Protein AF-A0A2V1BGY4-F1 (afdb_monomer_lite)

Radius of gyration: 16.47 Å; chains: 1; bounding box: 35×24×52 Å

pLDDT: mean 87.2, std 12.1, range [51.44, 97.81]

Sequence (102 aa):
MAKPRSPHIEMVIQDVMGGLKGIAKENHVSLAGVTIDMISDVVDVTGPKRMTRSIVRSLGMQLKEPIGDKNTSGLFEPRLVGDVLILPSAAFAARQADYPVN

Structure (mmCIF, N/CA/C/O backbone):
data_AF-A0A2V1BGY4-F1
#
_entry.id   AF-A0A2V1BGY4-F1
#
loop_
_atom_site.group_PDB
_atom_site.id
_atom_site.type_symbol
_atom_site.label_atom_id
_atom_site.label_alt_id
_atom_site.label_comp_id
_atom_site.label_asym_id
_atom_site.label_entity_id
_atom_site.label_seq_id
_atom_site.pdbx_PDB_ins_code
_atom_site.Cartn_x
_atom_site.Cartn_y
_atom_site.Cartn_z
_atom_site.occupancy
_atom_site.B_iso_or_equiv
_atom_site.auth_seq_id
_atom_site.auth_comp_id
_atom_site.auth_asym_id
_atom_site.auth_atom_id
_atom_site.pdbx_PDB_model_num
ATOM 1 N N . MET A 1 1 ? 2.919 -11.561 -6.834 1.00 71.00 1 MET A N 1
ATOM 2 C CA . MET A 1 1 ? 3.226 -12.403 -5.652 1.00 71.00 1 MET A CA 1
ATOM 3 C C . MET A 1 1 ? 4.492 -11.877 -4.994 1.00 71.00 1 MET A C 1
ATOM 5 O O . MET A 1 1 ? 5.326 -11.339 -5.710 1.00 71.00 1 MET A O 1
ATOM 9 N N . ALA A 1 2 ? 4.623 -11.987 -3.671 1.00 88.38 2 ALA A N 1
ATOM 10 C CA . ALA A 1 2 ? 5.773 -11.467 -2.926 1.00 88.38 2 ALA A CA 1
ATOM 11 C C . ALA A 1 2 ? 6.525 -12.600 -2.215 1.00 88.38 2 ALA A C 1
ATOM 13 O O . ALA A 1 2 ? 5.913 -13.578 -1.785 1.00 88.38 2 ALA A O 1
ATOM 14 N N . LYS A 1 3 ? 7.847 -12.456 -2.074 1.00 90.94 3 LYS A N 1
ATOM 15 C CA . LYS A 1 3 ? 8.669 -13.374 -1.271 1.00 90.94 3 LYS A CA 1
ATOM 16 C C . LYS A 1 3 ? 8.317 -13.262 0.223 1.00 90.94 3 LYS A C 1
ATOM 18 O O . LYS A 1 3 ? 7.921 -12.175 0.663 1.00 90.94 3 LYS A O 1
ATOM 23 N N . PRO A 1 4 ? 8.510 -14.326 1.026 1.00 94.00 4 PRO A N 1
ATOM 24 C CA . PRO A 1 4 ? 8.451 -14.222 2.480 1.00 94.00 4 PRO A CA 1
ATOM 25 C C . PRO A 1 4 ? 9.321 -13.068 2.993 1.00 94.00 4 PRO A C 1
ATOM 27 O O . PRO A 1 4 ? 10.419 -12.844 2.481 1.00 94.00 4 PRO A O 1
ATOM 30 N N . ARG A 1 5 ? 8.832 -12.351 4.015 1.00 92.06 5 ARG A N 1
ATOM 31 C CA . ARG A 1 5 ? 9.520 -11.196 4.629 1.00 92.06 5 ARG A CA 1
ATOM 32 C C . ARG A 1 5 ? 9.787 -10.038 3.652 1.00 92.06 5 ARG A C 1
ATOM 34 O O . ARG A 1 5 ? 10.799 -9.353 3.760 1.00 92.06 5 ARG A O 1
ATOM 41 N N . SER A 1 6 ? 8.899 -9.827 2.678 1.00 95.38 6 SER A N 1
ATOM 42 C CA . SER A 1 6 ? 8.955 -8.642 1.816 1.00 95.38 6 SER A CA 1
ATOM 43 C C . SER A 1 6 ? 8.717 -7.362 2.638 1.00 95.38 6 SER A C 1
ATOM 45 O O . SER A 1 6 ? 7.678 -7.272 3.301 1.00 95.38 6 SER A O 1
ATOM 47 N N . PRO A 1 7 ? 9.607 -6.354 2.552 1.00 95.25 7 PRO A N 1
ATOM 48 C CA . PRO A 1 7 ? 9.423 -5.081 3.255 1.00 95.25 7 PRO A CA 1
ATOM 49 C C . PRO A 1 7 ? 8.184 -4.317 2.763 1.00 95.25 7 PRO A C 1
ATOM 51 O O . PRO A 1 7 ? 7.562 -3.575 3.521 1.00 95.25 7 PRO A O 1
ATOM 54 N N . HIS A 1 8 ? 7.769 -4.532 1.511 1.00 96.56 8 HIS A N 1
ATOM 55 C CA . HIS A 1 8 ? 6.561 -3.919 0.962 1.00 96.56 8 HIS A CA 1
ATOM 56 C C . HIS A 1 8 ? 5.293 -4.487 1.596 1.00 96.56 8 HIS A C 1
ATOM 58 O O . HIS A 1 8 ? 4.379 -3.736 1.923 1.00 96.56 8 HIS A O 1
ATOM 64 N N . ILE A 1 9 ? 5.242 -5.804 1.810 1.00 96.38 9 ILE A N 1
ATOM 65 C CA . ILE A 1 9 ? 4.103 -6.442 2.482 1.00 96.38 9 ILE A CA 1
ATOM 66 C C . ILE A 1 9 ? 4.077 -6.072 3.966 1.00 96.38 9 ILE A C 1
ATOM 68 O O . ILE A 1 9 ? 3.003 -5.826 4.508 1.00 96.38 9 ILE A O 1
ATOM 72 N N . GLU A 1 10 ? 5.239 -5.957 4.612 1.00 96.50 10 GLU A N 1
ATOM 73 C CA . GLU A 1 10 ? 5.319 -5.429 5.976 1.00 96.50 10 GLU A CA 1
ATOM 74 C C . GLU A 1 10 ? 4.752 -4.004 6.064 1.00 96.50 10 GLU A C 1
ATOM 76 O O . GLU A 1 10 ? 3.922 -3.741 6.934 1.00 96.50 10 GLU A O 1
ATOM 81 N N . MET A 1 11 ? 5.108 -3.115 5.127 1.00 97.19 11 MET A N 1
ATOM 82 C CA . MET A 1 11 ? 4.525 -1.770 5.059 1.00 97.19 11 MET A CA 1
ATOM 83 C C . MET A 1 11 ? 3.001 -1.824 4.924 1.00 97.19 11 MET A C 1
ATOM 85 O O . MET A 1 11 ? 2.320 -1.126 5.665 1.00 97.19 11 MET A O 1
ATOM 89 N N . VAL A 1 12 ? 2.459 -2.675 4.041 1.00 97.12 12 VAL A N 1
ATOM 90 C CA . VAL A 1 12 ? 1.002 -2.859 3.881 1.00 97.12 12 VAL A CA 1
ATOM 91 C C . VAL A 1 12 ? 0.351 -3.259 5.206 1.00 97.12 12 VAL A C 1
ATOM 93 O O . VAL A 1 12 ? -0.651 -2.664 5.593 1.00 97.12 12 VAL A O 1
ATOM 96 N N . ILE A 1 13 ? 0.924 -4.226 5.929 1.00 96.44 13 ILE A N 1
ATOM 97 C CA . ILE A 1 13 ? 0.392 -4.676 7.223 1.00 96.44 13 ILE A CA 1
ATOM 98 C C . ILE A 1 13 ? 0.403 -3.531 8.238 1.00 96.44 13 ILE A C 1
ATOM 100 O O . ILE A 1 13 ? -0.615 -3.280 8.882 1.00 96.44 13 ILE A O 1
ATOM 104 N N . GLN A 1 14 ? 1.525 -2.819 8.377 1.00 97.31 14 GLN A N 1
ATOM 105 C CA . GLN A 1 14 ? 1.638 -1.700 9.319 1.00 97.31 14 GLN A CA 1
ATOM 106 C C . GLN A 1 14 ? 0.640 -0.591 8.998 1.00 97.31 14 GLN A C 1
ATOM 108 O O . GLN A 1 14 ? -0.003 -0.039 9.890 1.00 97.31 14 GLN A O 1
ATOM 113 N N . ASP A 1 15 ? 0.473 -0.307 7.715 1.00 97.06 15 ASP A N 1
ATOM 114 C CA . ASP A 1 15 ? -0.447 0.693 7.222 1.00 97.06 15 ASP A CA 1
ATOM 115 C C . ASP A 1 15 ? -1.909 0.290 7.475 1.00 97.06 15 ASP A C 1
ATOM 117 O O . ASP A 1 15 ? -2.683 1.119 7.959 1.00 97.06 15 ASP A O 1
ATOM 121 N N . VAL A 1 16 ? -2.303 -0.958 7.212 1.00 96.44 16 VAL A N 1
ATOM 122 C CA . VAL A 1 16 ? -3.643 -1.470 7.555 1.00 96.44 16 VAL A CA 1
ATOM 123 C C . VAL A 1 16 ? -3.882 -1.393 9.064 1.00 96.44 16 VAL A C 1
ATOM 125 O O . VAL A 1 16 ? -4.892 -0.852 9.510 1.00 96.44 16 VAL A O 1
ATOM 128 N N . MET A 1 17 ? -2.923 -1.861 9.868 1.00 96.88 17 MET A N 1
ATOM 129 C CA . MET A 1 17 ? -3.009 -1.810 11.329 1.00 96.88 17 MET A CA 1
ATOM 130 C C . MET A 1 17 ? -3.111 -0.374 11.850 1.00 96.88 17 MET A C 1
ATOM 132 O O . MET A 1 17 ? -3.840 -0.120 12.806 1.00 96.88 17 MET A O 1
ATOM 136 N N . GLY A 1 18 ? -2.402 0.572 11.232 1.00 95.81 18 GLY A N 1
ATOM 137 C CA . GLY A 1 18 ? -2.507 1.996 11.536 1.00 95.81 18 GLY A CA 1
ATOM 138 C C . GLY A 1 18 ? -3.907 2.546 11.264 1.00 95.81 18 GLY A C 1
ATOM 139 O O . GLY A 1 18 ? -4.462 3.226 12.124 1.00 95.81 18 GLY A O 1
ATOM 140 N N . GLY A 1 19 ? -4.502 2.194 10.119 1.00 94.44 19 GLY A N 1
ATOM 141 C CA . GLY A 1 19 ? -5.876 2.574 9.775 1.00 94.44 19 GLY A CA 1
ATOM 142 C C . GLY A 1 19 ? -6.900 2.027 10.770 1.00 94.44 19 GLY A C 1
ATOM 143 O O . GLY A 1 19 ? -7.690 2.789 11.321 1.00 94.44 19 GLY A O 1
ATOM 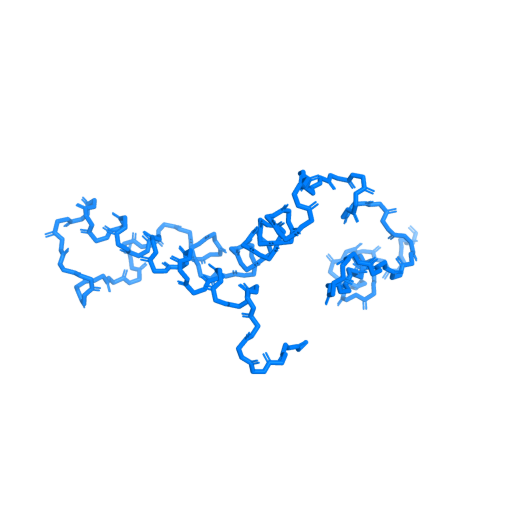144 N N . LEU A 1 20 ? -6.825 0.731 11.090 1.00 95.81 20 LEU A N 1
ATOM 145 C CA . LEU A 1 20 ? -7.729 0.101 12.061 1.00 95.81 20 LEU A CA 1
ATOM 146 C C . LEU A 1 20 ? -7.579 0.688 13.472 1.00 95.81 20 LEU A C 1
ATOM 148 O O . LEU A 1 20 ? -8.573 0.884 14.166 1.00 95.81 20 LEU A O 1
ATOM 152 N N . LYS A 1 21 ? -6.353 1.020 13.900 1.00 96.44 21 LYS A N 1
ATOM 153 C CA . LYS A 1 21 ? -6.117 1.724 15.173 1.00 96.44 21 LYS A CA 1
ATOM 154 C C . LYS A 1 21 ? -6.708 3.137 15.170 1.00 96.44 21 LYS A C 1
ATOM 156 O O . LYS A 1 21 ? -7.211 3.569 16.204 1.00 96.44 21 LYS A O 1
ATOM 161 N N . GLY A 1 22 ? -6.644 3.842 14.040 1.00 95.31 22 GLY A N 1
ATOM 162 C CA . GLY A 1 22 ? -7.291 5.144 13.857 1.00 95.31 22 GLY A CA 1
ATOM 163 C C . GLY A 1 22 ? -8.804 5.046 14.046 1.00 95.31 22 GLY A C 1
ATOM 164 O O . GLY A 1 22 ? -9.351 5.720 14.913 1.00 95.31 22 GLY A O 1
ATOM 165 N N . ILE A 1 23 ? -9.439 4.106 13.343 1.00 95.94 23 ILE A N 1
ATOM 166 C CA . ILE A 1 23 ? -10.882 3.834 13.442 1.00 95.94 23 ILE A CA 1
ATOM 167 C C . ILE A 1 23 ? -11.280 3.460 14.874 1.00 95.94 23 ILE A C 1
ATOM 169 O O . ILE A 1 23 ? -12.255 3.991 15.406 1.00 95.94 23 ILE A O 1
ATOM 173 N N . ALA A 1 24 ? -10.511 2.586 15.531 1.00 96.69 24 ALA A N 1
ATOM 174 C CA . ALA A 1 24 ? -10.758 2.205 16.921 1.00 96.69 24 ALA A CA 1
ATOM 175 C C . ALA A 1 24 ? -10.740 3.426 17.855 1.00 96.69 24 ALA A C 1
ATOM 177 O O . ALA A 1 24 ? -11.625 3.585 18.695 1.00 96.69 24 ALA A O 1
ATOM 178 N N . LYS A 1 25 ? -9.757 4.318 17.670 1.00 97.00 25 LYS A N 1
ATOM 179 C CA . LYS A 1 25 ? -9.621 5.552 18.449 1.00 97.00 25 LYS A CA 1
ATOM 180 C C . LYS A 1 25 ? -10.793 6.506 18.218 1.00 97.00 25 LYS A C 1
ATOM 182 O O . LYS A 1 25 ? -11.318 7.043 19.185 1.00 97.00 25 LYS A O 1
ATOM 187 N N . GLU A 1 26 ? -11.205 6.706 16.970 1.00 96.06 26 GLU A N 1
ATOM 188 C CA . GLU A 1 26 ? -12.333 7.578 16.610 1.00 96.06 26 GLU A CA 1
ATOM 189 C C . GLU A 1 26 ? -13.658 7.081 17.207 1.00 96.06 26 GLU A C 1
ATOM 191 O O . GLU A 1 26 ? -14.461 7.873 17.699 1.00 96.06 26 GLU A O 1
ATOM 196 N N . ASN A 1 27 ? -13.847 5.761 17.248 1.00 95.94 27 ASN A N 1
ATOM 197 C CA . ASN A 1 27 ? -15.047 5.122 17.789 1.00 95.94 27 ASN A CA 1
ATOM 198 C C . ASN A 1 27 ? -14.957 4.816 19.295 1.00 95.94 27 ASN A C 1
ATOM 200 O O . ASN A 1 27 ? -15.897 4.261 19.856 1.00 95.94 27 ASN A O 1
ATOM 204 N N . HIS A 1 28 ? -13.857 5.183 19.962 1.00 97.00 28 HIS A N 1
ATOM 205 C CA . HIS A 1 28 ? -13.622 4.927 21.390 1.00 97.00 28 HIS A CA 1
ATOM 206 C C . HIS A 1 28 ? -13.745 3.442 21.783 1.00 97.00 28 HIS A C 1
ATOM 208 O O . HIS A 1 28 ? -14.185 3.107 22.884 1.00 97.00 28 HIS A O 1
ATOM 214 N N . VAL A 1 29 ? -13.325 2.541 20.891 1.00 97.81 29 VAL A N 1
ATOM 215 C CA . VAL A 1 29 ? -13.318 1.089 21.112 1.00 97.81 29 VAL A CA 1
ATOM 216 C C . VAL A 1 29 ? -11.893 0.539 21.137 1.00 97.81 29 VAL A C 1
ATOM 218 O O . VAL A 1 29 ? -10.935 1.177 20.698 1.00 97.81 29 VAL A O 1
ATOM 221 N N . SER A 1 30 ? -11.731 -0.680 21.653 1.00 97.31 30 SER A N 1
ATOM 222 C CA . SER A 1 30 ? -10.482 -1.421 21.469 1.00 97.31 30 SER A CA 1
ATOM 223 C C . SER A 1 30 ? -10.334 -1.855 20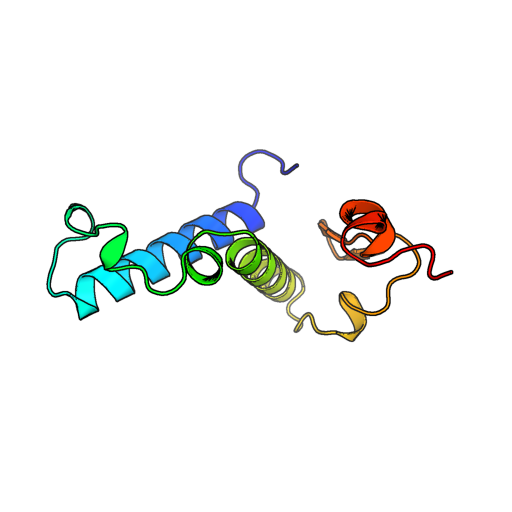.007 1.00 97.31 30 SER A C 1
ATOM 225 O O . SER A 1 30 ? -11.313 -1.926 19.267 1.00 97.31 30 SER A O 1
ATOM 227 N N . LEU A 1 31 ? -9.118 -2.221 19.588 1.00 95.69 31 LEU A N 1
ATOM 228 C CA . LEU A 1 31 ? -8.898 -2.745 18.235 1.00 95.69 31 LEU A CA 1
ATOM 229 C C . LEU A 1 31 ? -9.768 -3.982 17.936 1.00 95.69 31 LEU A C 1
ATOM 231 O O . LEU A 1 31 ? -10.241 -4.140 16.818 1.00 95.69 31 LEU A O 1
ATOM 235 N N . ALA A 1 32 ? -10.010 -4.831 18.941 1.00 96.12 32 ALA A N 1
ATOM 236 C CA . ALA A 1 32 ? -10.883 -6.000 18.817 1.00 96.12 32 ALA A CA 1
ATOM 237 C C . ALA A 1 32 ? -12.378 -5.638 18.727 1.00 96.12 32 ALA A C 1
ATOM 239 O O . ALA A 1 32 ? -13.179 -6.468 18.314 1.00 96.12 32 ALA A O 1
ATOM 240 N N . GLY A 1 33 ? -12.751 -4.418 19.124 1.00 95.94 33 GLY A N 1
ATOM 241 C CA . GLY A 1 33 ? -14.112 -3.893 19.031 1.00 95.94 33 GLY A CA 1
ATOM 242 C C . GLY A 1 33 ? -14.425 -3.198 17.705 1.00 95.94 33 GLY A C 1
ATOM 243 O O . GLY A 1 33 ? -15.542 -2.717 17.538 1.00 95.94 33 GLY A O 1
ATOM 244 N N . VAL A 1 34 ? -13.467 -3.120 16.774 1.00 95.19 34 VAL A N 1
ATOM 245 C CA . VAL A 1 34 ? -13.708 -2.553 15.441 1.00 95.19 34 VAL A CA 1
ATOM 246 C C . VAL A 1 34 ? -14.619 -3.487 14.651 1.00 95.19 34 VAL A C 1
ATOM 248 O O . VAL A 1 34 ? -14.310 -4.662 14.458 1.00 95.19 34 VAL A O 1
ATOM 251 N N . THR A 1 35 ? -15.731 -2.943 14.166 1.00 94.19 35 THR A N 1
ATOM 252 C CA . THR A 1 35 ? -16.684 -3.639 13.294 1.00 94.19 35 THR A CA 1
ATOM 253 C C . THR A 1 35 ? -16.627 -3.072 11.880 1.00 94.19 35 THR A C 1
ATOM 255 O O . THR A 1 35 ? -16.072 -1.996 11.654 1.00 94.19 35 THR A O 1
ATOM 258 N N . ILE A 1 36 ? -17.184 -3.797 10.908 1.00 90.38 36 ILE A N 1
ATOM 259 C CA . ILE A 1 36 ? -17.134 -3.378 9.503 1.00 90.38 36 ILE A CA 1
ATOM 260 C C . ILE A 1 36 ? -17.922 -2.087 9.247 1.00 90.38 36 ILE A C 1
ATOM 262 O O . ILE A 1 36 ? -17.500 -1.285 8.423 1.00 90.38 36 ILE A O 1
ATOM 266 N N . ASP A 1 37 ? -18.987 -1.840 10.013 1.00 92.62 37 ASP A N 1
ATOM 267 C CA . ASP A 1 37 ? -19.815 -0.631 9.910 1.00 92.62 37 ASP A CA 1
ATOM 268 C C . ASP A 1 37 ? -19.059 0.644 10.325 1.00 92.62 37 ASP A C 1
ATOM 270 O O . ASP A 1 37 ? -19.414 1.746 9.914 1.00 92.62 37 ASP A O 1
ATOM 274 N N . MET A 1 38 ? -17.986 0.503 11.112 1.00 93.94 38 MET A N 1
ATOM 275 C CA . MET A 1 38 ? -17.098 1.610 11.489 1.00 93.94 38 MET A CA 1
ATOM 276 C C . MET A 1 38 ? -16.089 1.961 10.384 1.00 93.94 38 MET A C 1
ATOM 278 O O . MET A 1 38 ? -15.415 2.988 10.469 1.00 93.94 38 MET A O 1
ATOM 282 N N . ILE A 1 39 ? -15.943 1.111 9.361 1.00 91.81 39 ILE A N 1
ATOM 283 C CA . ILE A 1 39 ? -14.985 1.288 8.266 1.00 91.81 39 ILE A CA 1
ATOM 284 C C . ILE A 1 39 ? -15.711 1.943 7.090 1.00 91.81 39 ILE A C 1
ATOM 286 O O . ILE A 1 39 ? -16.343 1.273 6.278 1.00 91.81 39 ILE A O 1
ATOM 290 N N . SER A 1 40 ? -15.590 3.266 6.985 1.00 83.38 40 SER A N 1
ATOM 291 C CA . SER A 1 40 ? -16.272 4.066 5.957 1.00 83.38 40 SER A CA 1
ATOM 292 C C . SER A 1 40 ? -15.870 3.713 4.518 1.00 83.38 40 SER A C 1
ATOM 294 O O . SER A 1 40 ? -16.710 3.750 3.623 1.00 83.38 40 SER A O 1
ATOM 296 N N . ASP A 1 41 ? -14.604 3.351 4.289 1.00 86.25 41 ASP A N 1
ATOM 297 C CA . ASP A 1 41 ? -14.095 2.898 2.991 1.00 86.25 41 ASP A CA 1
ATOM 298 C C . ASP A 1 41 ? -13.148 1.702 3.170 1.00 86.25 41 ASP A C 1
ATOM 300 O O . ASP A 1 41 ? -11.949 1.837 3.432 1.00 86.25 41 ASP A O 1
ATOM 304 N N . VAL A 1 42 ? -13.692 0.497 2.999 1.00 86.44 42 VAL A N 1
ATOM 305 C CA . VAL A 1 42 ? -12.917 -0.752 3.067 1.00 86.44 42 VAL A CA 1
ATOM 306 C C . VAL A 1 42 ? -11.824 -0.785 1.993 1.00 86.44 42 VAL A C 1
ATOM 308 O O . VAL A 1 42 ? -10.731 -1.298 2.240 1.00 86.44 42 VAL A O 1
ATOM 311 N N . VAL A 1 43 ? -12.065 -0.204 0.813 1.00 81.44 43 VAL A N 1
ATOM 312 C CA . VAL A 1 43 ? -11.097 -0.204 -0.293 1.00 81.44 43 VAL A CA 1
ATOM 313 C C . VAL A 1 43 ? -9.864 0.625 0.064 1.00 81.44 43 VAL A C 1
ATOM 315 O O . VAL A 1 43 ? -8.743 0.225 -0.273 1.00 81.44 43 VAL A O 1
ATOM 318 N N . ASP A 1 44 ? -10.051 1.742 0.768 1.00 86.00 44 ASP A N 1
ATOM 319 C CA . ASP A 1 44 ? -8.951 2.605 1.206 1.00 86.00 44 ASP A CA 1
ATOM 320 C C . ASP A 1 44 ? -8.262 2.131 2.493 1.00 86.00 44 ASP A C 1
ATOM 322 O O . ASP A 1 44 ? -7.085 2.436 2.684 1.00 86.00 44 ASP A O 1
ATOM 326 N N . VAL A 1 45 ? -8.942 1.362 3.354 1.00 89.19 45 VAL A N 1
ATOM 327 C CA . VAL A 1 45 ? -8.368 0.878 4.626 1.00 89.19 45 VAL A CA 1
ATOM 328 C C . VAL A 1 45 ? -7.691 -0.485 4.493 1.00 89.19 45 VAL A C 1
ATOM 330 O O . VAL A 1 45 ? -6.615 -0.674 5.056 1.00 89.19 45 VAL A O 1
ATOM 333 N N . THR A 1 46 ? -8.282 -1.434 3.765 1.00 90.69 46 THR A N 1
ATOM 334 C CA . THR A 1 46 ? -7.768 -2.816 3.649 1.00 90.69 46 THR A CA 1
ATOM 335 C C . THR A 1 46 ? -7.684 -3.333 2.214 1.00 90.69 46 THR A C 1
ATOM 337 O O . THR A 1 46 ? -7.040 -4.352 1.970 1.00 90.69 46 THR A O 1
ATOM 340 N N . GLY A 1 47 ? -8.316 -2.649 1.259 1.00 90.44 47 GLY A N 1
ATOM 341 C CA . GLY A 1 47 ? -8.437 -3.114 -0.118 1.00 90.44 47 GLY A CA 1
ATOM 342 C C . GLY A 1 47 ? -7.240 -2.815 -1.033 1.00 90.44 47 GLY A C 1
ATOM 343 O O . GLY A 1 47 ? -6.178 -2.357 -0.595 1.00 90.44 47 GLY A O 1
ATOM 344 N N . PRO A 1 48 ? -7.409 -3.055 -2.352 1.00 90.56 48 PRO A N 1
ATOM 345 C CA . PRO A 1 48 ? -6.335 -2.919 -3.338 1.00 90.56 48 PRO A CA 1
ATOM 346 C C . PRO A 1 48 ? -5.693 -1.529 -3.359 1.00 90.56 48 PRO A C 1
ATOM 348 O O . PRO A 1 48 ? -4.479 -1.411 -3.502 1.00 90.56 48 PRO A O 1
ATOM 351 N N . LYS A 1 49 ? -6.484 -0.471 -3.145 1.00 90.25 49 LYS A N 1
ATOM 352 C CA . LYS A 1 49 ? -5.991 0.911 -3.113 1.00 90.25 49 LYS A CA 1
ATOM 353 C C . LYS A 1 49 ? -5.021 1.139 -1.953 1.00 90.25 49 LYS A C 1
ATOM 355 O O . LYS A 1 49 ? -3.966 1.744 -2.166 1.00 90.25 49 LYS A O 1
ATOM 360 N N . ARG A 1 50 ? -5.329 0.616 -0.756 1.00 94.38 50 ARG A N 1
ATOM 361 C CA . ARG A 1 50 ? -4.400 0.638 0.385 1.00 94.38 50 ARG A CA 1
ATOM 362 C C . ARG A 1 50 ? -3.106 -0.082 0.041 1.00 94.38 50 ARG A C 1
ATOM 364 O O . ARG A 1 50 ? -2.031 0.485 0.212 1.00 94.38 50 ARG A O 1
ATOM 371 N N . MET A 1 51 ? -3.224 -1.299 -0.492 1.00 94.31 51 MET A N 1
ATOM 372 C CA . MET A 1 51 ? -2.077 -2.128 -0.854 1.00 94.31 51 MET A CA 1
ATOM 373 C C . MET A 1 51 ? -1.147 -1.406 -1.835 1.00 94.31 51 MET A C 1
ATOM 375 O O . MET A 1 51 ? 0.053 -1.306 -1.579 1.00 94.31 51 MET A O 1
ATOM 379 N N . THR A 1 52 ? -1.690 -0.842 -2.918 1.00 92.12 52 THR A N 1
ATOM 380 C CA . THR A 1 52 ? -0.910 -0.089 -3.908 1.00 92.12 52 THR A CA 1
ATOM 381 C C . THR A 1 52 ? -0.190 1.098 -3.271 1.00 92.12 52 THR A C 1
ATOM 383 O O . THR A 1 52 ? 1.017 1.245 -3.457 1.00 92.12 52 THR A O 1
ATOM 386 N N . ARG A 1 53 ? -0.890 1.920 -2.476 1.00 93.25 53 ARG A N 1
ATOM 387 C CA . ARG A 1 53 ? -0.297 3.094 -1.809 1.00 93.25 53 ARG A CA 1
ATOM 388 C C . ARG A 1 53 ? 0.846 2.706 -0.869 1.00 93.25 53 ARG A C 1
ATOM 390 O O . ARG A 1 53 ? 1.901 3.337 -0.902 1.00 93.25 53 ARG A O 1
ATOM 397 N N . SER A 1 54 ? 0.669 1.653 -0.075 1.00 96.12 54 SER A N 1
ATOM 398 C CA . SER A 1 54 ? 1.693 1.166 0.855 1.00 96.12 54 SER A CA 1
ATOM 399 C C . SER A 1 54 ? 2.915 0.587 0.137 1.00 96.12 54 SER A C 1
ATOM 401 O O . SER A 1 54 ? 4.043 0.842 0.560 1.00 96.12 54 SER A O 1
ATOM 403 N N . ILE A 1 55 ? 2.727 -0.131 -0.977 1.00 95.25 55 ILE A N 1
ATOM 404 C CA . ILE A 1 55 ? 3.842 -0.631 -1.800 1.00 95.25 55 ILE A CA 1
ATOM 405 C C . ILE A 1 55 ? 4.622 0.540 -2.410 1.00 95.25 55 ILE A C 1
ATOM 407 O O . ILE A 1 55 ? 5.842 0.582 -2.281 1.00 95.25 55 ILE A O 1
ATOM 411 N N . VAL A 1 56 ? 3.934 1.520 -3.006 1.00 93.69 56 VAL A N 1
ATOM 412 C CA . VAL A 1 56 ? 4.564 2.720 -3.589 1.00 93.69 56 VAL A CA 1
ATOM 413 C C . VAL A 1 56 ? 5.339 3.509 -2.528 1.00 93.69 56 VAL A C 1
ATOM 415 O O . VAL A 1 56 ? 6.483 3.900 -2.760 1.00 93.69 56 VAL A O 1
ATOM 418 N N . ARG A 1 57 ? 4.763 3.683 -1.331 1.00 94.69 57 ARG A N 1
ATOM 419 C CA . ARG A 1 57 ? 5.438 4.316 -0.188 1.00 94.69 57 ARG A CA 1
ATOM 420 C C . ARG A 1 57 ? 6.692 3.549 0.230 1.00 94.69 57 ARG A C 1
ATOM 422 O O . ARG A 1 57 ? 7.744 4.154 0.419 1.00 94.69 57 ARG A O 1
ATOM 429 N N . SER A 1 58 ? 6.582 2.229 0.378 1.00 95.81 58 SER A N 1
ATOM 430 C CA . SER A 1 58 ? 7.705 1.365 0.751 1.00 95.81 58 SER A CA 1
ATOM 431 C C . SER A 1 58 ? 8.838 1.441 -0.274 1.00 95.81 58 SER A C 1
ATOM 433 O O . SER A 1 58 ? 10.000 1.582 0.102 1.00 95.81 58 SER A O 1
ATOM 435 N N . LEU A 1 59 ? 8.496 1.437 -1.563 1.00 95.06 59 LEU A N 1
ATOM 436 C CA . LEU A 1 59 ? 9.452 1.559 -2.655 1.00 95.06 59 LEU A CA 1
ATOM 437 C C . LEU A 1 59 ? 10.180 2.910 -2.634 1.00 95.06 59 LEU A C 1
ATOM 439 O O . LEU A 1 59 ? 11.401 2.948 -2.769 1.00 95.06 59 LEU A O 1
ATOM 443 N N . GLY A 1 60 ? 9.461 4.007 -2.379 1.00 94.00 60 GLY A N 1
ATOM 444 C CA . GLY A 1 60 ? 10.082 5.325 -2.245 1.00 94.00 60 GLY A CA 1
ATOM 445 C C . GLY A 1 60 ? 11.037 5.429 -1.052 1.00 94.00 60 GLY A C 1
ATOM 446 O O . GLY A 1 60 ? 12.108 6.023 -1.156 1.00 94.00 60 GLY A O 1
ATOM 447 N N . MET A 1 61 ? 10.711 4.777 0.070 1.00 94.94 61 MET A N 1
ATOM 448 C CA . MET A 1 61 ? 11.628 4.678 1.213 1.00 94.94 61 MET A CA 1
ATOM 449 C C . MET A 1 61 ? 12.886 3.868 0.875 1.00 94.94 61 MET A C 1
ATOM 451 O O . MET A 1 61 ? 13.986 4.265 1.256 1.00 94.94 61 MET A O 1
ATOM 455 N N . GLN A 1 62 ? 12.737 2.758 0.148 1.00 94.56 62 GLN A N 1
ATOM 456 C CA . GLN A 1 62 ? 13.853 1.906 -0.269 1.00 94.56 62 GLN A CA 1
ATOM 457 C C . GLN A 1 62 ? 14.798 2.618 -1.243 1.00 94.56 62 GLN A C 1
ATOM 459 O O . GLN A 1 6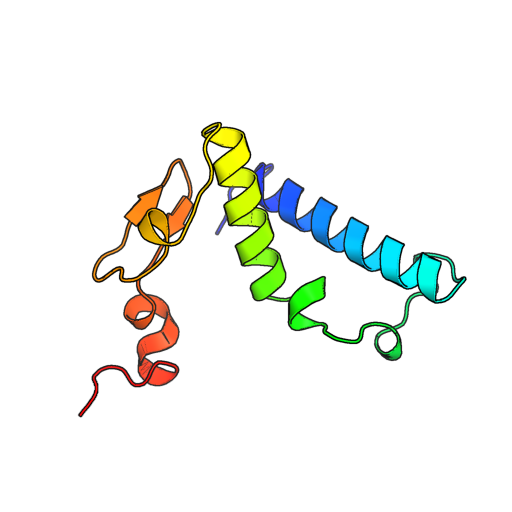2 ? 16.015 2.509 -1.100 1.00 94.56 62 GLN A O 1
ATOM 464 N N . LEU A 1 63 ? 14.251 3.364 -2.204 1.00 93.44 63 LEU A N 1
ATOM 465 C CA . LEU A 1 63 ? 15.025 4.097 -3.211 1.00 93.44 63 LEU A CA 1
ATOM 466 C C . LEU A 1 63 ? 15.486 5.482 -2.731 1.00 93.44 63 LEU A C 1
ATOM 468 O O . LEU A 1 63 ? 16.286 6.128 -3.402 1.00 93.44 63 LEU A O 1
ATOM 472 N N . LYS A 1 64 ? 15.026 5.918 -1.549 1.00 93.75 64 LYS A N 1
ATOM 473 C CA . LYS A 1 64 ? 15.261 7.257 -0.983 1.00 93.75 64 LYS A CA 1
ATOM 474 C C . LYS A 1 64 ? 14.814 8.387 -1.920 1.00 93.75 64 LYS A C 1
ATOM 476 O O . LYS A 1 64 ? 15.375 9.480 -1.890 1.00 93.75 64 LYS A O 1
ATOM 481 N N . GLU A 1 65 ? 13.783 8.134 -2.720 1.00 90.19 65 GLU A N 1
ATOM 482 C CA . GLU A 1 65 ? 13.186 9.101 -3.639 1.00 90.19 65 GLU A CA 1
ATOM 483 C C . GLU A 1 65 ? 11.657 8.940 -3.697 1.00 90.19 65 GLU A C 1
ATOM 485 O O . GLU A 1 65 ? 11.143 7.834 -3.523 1.00 90.19 65 GLU A O 1
ATOM 490 N N . PRO A 1 66 ? 10.88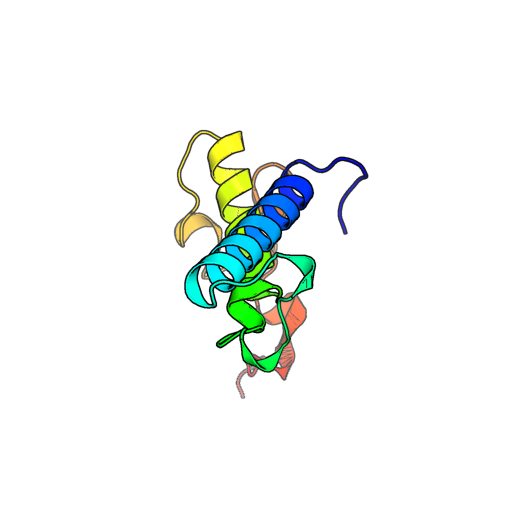9 10.012 -3.947 1.00 85.56 66 PRO A N 1
ATOM 491 C CA . PRO A 1 66 ? 9.451 9.892 -4.152 1.00 85.56 66 PRO A CA 1
ATOM 492 C C . PRO A 1 66 ? 9.128 9.128 -5.441 1.00 85.56 66 PRO A C 1
ATOM 494 O O . PRO A 1 66 ? 9.608 9.478 -6.521 1.00 85.56 66 PRO A O 1
ATOM 497 N N . ILE A 1 67 ? 8.240 8.139 -5.338 1.00 88.06 67 ILE A N 1
ATOM 498 C CA . ILE A 1 67 ? 7.641 7.463 -6.491 1.00 88.06 67 ILE A CA 1
ATOM 499 C C . ILE A 1 67 ? 6.344 8.187 -6.838 1.00 88.06 67 ILE A C 1
ATOM 501 O O . ILE A 1 67 ? 5.445 8.285 -6.005 1.00 88.06 67 ILE A O 1
ATOM 505 N N . GLY A 1 68 ? 6.267 8.718 -8.056 1.00 80.50 68 GLY A N 1
ATOM 506 C CA . GLY A 1 68 ? 5.105 9.461 -8.547 1.00 80.50 68 GLY A CA 1
ATOM 507 C C . GLY A 1 68 ? 4.661 8.994 -9.928 1.00 80.50 68 GLY A C 1
ATOM 508 O O . GLY A 1 68 ? 5.162 7.997 -10.447 1.00 80.50 68 GLY A O 1
ATOM 509 N N . ASP A 1 69 ? 3.766 9.758 -10.556 1.00 77.69 69 ASP A N 1
ATOM 510 C CA . ASP A 1 69 ? 3.120 9.382 -11.822 1.00 77.69 69 ASP A CA 1
ATOM 511 C C . ASP A 1 69 ? 4.098 9.036 -12.947 1.00 77.69 69 ASP A C 1
ATOM 513 O O . ASP A 1 69 ? 3.853 8.105 -13.710 1.00 77.69 69 ASP A O 1
ATOM 517 N N . LYS A 1 70 ? 5.257 9.704 -13.006 1.00 75.44 70 LYS A N 1
ATOM 518 C CA . LYS A 1 70 ? 6.320 9.395 -13.981 1.00 75.44 70 LYS A CA 1
ATOM 519 C C . LYS A 1 70 ? 6.778 7.928 -13.930 1.00 75.44 70 LYS A C 1
ATOM 521 O O . LYS A 1 70 ? 7.278 7.400 -14.924 1.00 75.44 70 LYS A O 1
ATOM 526 N N . ASN A 1 71 ? 6.657 7.282 -12.769 1.00 73.56 71 ASN A N 1
ATOM 527 C CA . ASN A 1 71 ? 7.093 5.912 -12.521 1.00 73.56 71 ASN A CA 1
ATOM 528 C C . ASN A 1 71 ? 5.956 4.895 -12.701 1.00 73.56 71 ASN A C 1
ATOM 530 O O . ASN A 1 71 ? 6.245 3.755 -13.059 1.00 73.56 71 ASN A O 1
ATOM 534 N N . THR A 1 72 ? 4.704 5.293 -12.449 1.00 76.62 72 THR A N 1
ATOM 535 C CA . THR A 1 72 ? 3.563 4.380 -12.249 1.00 76.62 72 THR A CA 1
ATOM 536 C C . THR A 1 72 ? 2.439 4.523 -13.275 1.00 76.62 72 THR A C 1
ATOM 538 O O . THR A 1 72 ? 1.597 3.633 -13.360 1.00 76.62 72 THR A O 1
ATOM 541 N N . SER A 1 73 ? 2.400 5.619 -14.033 1.00 80.94 73 SER A N 1
ATOM 542 C CA . SER A 1 73 ? 1.261 6.008 -14.874 1.00 80.94 73 SER A CA 1
ATOM 543 C C . SER A 1 73 ? 1.661 6.062 -16.356 1.00 80.94 73 SER A C 1
ATOM 545 O O . SER A 1 73 ? 2.832 6.244 -16.687 1.00 80.94 73 SER A O 1
ATOM 547 N N . GLY A 1 74 ? 0.696 5.877 -17.267 1.00 80.38 74 GLY A N 1
ATOM 548 C CA . GLY A 1 74 ? 0.943 5.945 -18.719 1.00 80.38 74 GLY A CA 1
ATOM 549 C C . GLY A 1 74 ? 1.861 4.842 -19.264 1.00 80.38 74 GLY A C 1
ATOM 550 O O . GLY A 1 74 ? 2.562 5.050 -20.251 1.00 80.38 74 GLY A O 1
ATOM 551 N N . LEU A 1 75 ? 1.901 3.683 -18.602 1.00 82.75 75 LEU A N 1
ATOM 552 C CA . LEU A 1 75 ? 2.730 2.555 -19.018 1.00 82.75 75 LEU A CA 1
ATOM 553 C C . LEU A 1 75 ? 2.059 1.791 -20.165 1.00 82.75 75 LEU A C 1
ATOM 555 O O . LEU A 1 75 ? 0.939 1.311 -20.010 1.00 82.75 75 LEU A O 1
ATOM 559 N N . PHE A 1 76 ? 2.769 1.636 -21.283 1.00 84.25 76 PHE A N 1
ATOM 560 C CA . PHE A 1 76 ? 2.376 0.765 -22.402 1.00 84.25 76 PHE A CA 1
ATOM 561 C C . PHE A 1 76 ? 3.059 -0.609 -22.348 1.00 84.25 76 PHE A C 1
ATOM 563 O O . PHE A 1 76 ? 2.620 -1.550 -23.001 1.00 84.25 76 PHE A O 1
ATOM 570 N N . GLU A 1 77 ? 4.096 -0.740 -21.522 1.00 85.75 77 GLU A N 1
ATOM 571 C CA . GLU A 1 77 ? 4.839 -1.973 -21.281 1.00 85.75 77 GLU A CA 1
ATOM 572 C C . GLU A 1 77 ? 5.125 -2.147 -19.778 1.00 85.75 77 GLU A C 1
ATOM 574 O O . GLU A 1 77 ? 5.136 -1.157 -19.035 1.00 85.75 77 GLU A O 1
ATOM 579 N N . PRO A 1 78 ? 5.324 -3.388 -19.293 1.00 89.56 78 PRO A N 1
ATOM 580 C CA . PRO A 1 78 ? 5.750 -3.645 -17.921 1.00 89.56 78 PRO A CA 1
ATOM 581 C C . PRO A 1 78 ? 7.018 -2.873 -17.551 1.00 89.56 78 PRO A C 1
ATOM 583 O O . PRO A 1 78 ? 7.990 -2.863 -18.303 1.00 89.56 78 PRO A O 1
ATOM 586 N N . ARG A 1 79 ? 7.041 -2.282 -16.356 1.00 89.94 79 ARG A N 1
ATOM 587 C CA . ARG A 1 79 ? 8.198 -1.553 -15.831 1.00 89.94 79 ARG A CA 1
ATOM 588 C C . ARG A 1 79 ? 8.611 -2.100 -14.475 1.00 89.94 79 ARG A C 1
ATOM 590 O O . ARG A 1 79 ? 7.812 -2.134 -13.544 1.00 89.94 79 ARG A O 1
ATOM 597 N N . LEU A 1 80 ? 9.878 -2.481 -14.348 1.00 91.50 80 LEU A N 1
ATOM 598 C CA . LEU A 1 80 ? 10.469 -2.846 -13.065 1.00 91.50 80 LEU A CA 1
ATOM 599 C C . LEU A 1 80 ? 11.018 -1.591 -12.374 1.00 91.50 80 LEU A C 1
ATOM 601 O O . LEU A 1 80 ? 11.845 -0.882 -12.945 1.00 91.50 80 LEU A O 1
ATOM 605 N N . VAL A 1 81 ? 10.564 -1.318 -11.152 1.00 91.44 81 VAL A N 1
ATOM 606 C CA . VAL A 1 81 ? 11.066 -0.224 -10.310 1.00 91.44 81 VAL A CA 1
ATOM 607 C C . VAL A 1 81 ? 11.563 -0.834 -9.005 1.00 91.44 81 VAL A C 1
ATOM 609 O O . VAL A 1 81 ? 10.776 -1.385 -8.238 1.00 91.44 81 VAL A O 1
ATOM 612 N N . GLY A 1 82 ? 12.878 -0.781 -8.772 1.00 91.00 82 GLY A N 1
ATOM 613 C CA . GLY A 1 82 ? 13.510 -1.549 -7.698 1.00 91.00 82 GLY A CA 1
ATOM 614 C C . GLY A 1 82 ? 13.231 -3.045 -7.869 1.00 91.00 82 GLY A C 1
ATOM 615 O O . GLY A 1 82 ? 13.618 -3.642 -8.870 1.00 91.00 82 GLY A O 1
ATOM 616 N N . ASP A 1 83 ? 12.531 -3.636 -6.906 1.00 92.31 83 ASP A N 1
ATOM 617 C CA . ASP A 1 83 ? 12.080 -5.030 -6.899 1.00 92.31 83 ASP A CA 1
ATOM 618 C C . ASP A 1 83 ? 10.555 -5.189 -7.077 1.00 92.31 83 ASP A C 1
ATOM 620 O O . ASP A 1 83 ? 10.006 -6.268 -6.841 1.00 92.31 83 ASP A O 1
ATOM 624 N N . VAL A 1 84 ? 9.865 -4.140 -7.544 1.00 92.62 84 VAL A N 1
ATOM 625 C CA . VAL A 1 84 ? 8.422 -4.147 -7.829 1.00 92.62 84 VAL A CA 1
ATOM 626 C C . VAL A 1 84 ? 8.171 -4.032 -9.332 1.00 92.62 84 VAL A C 1
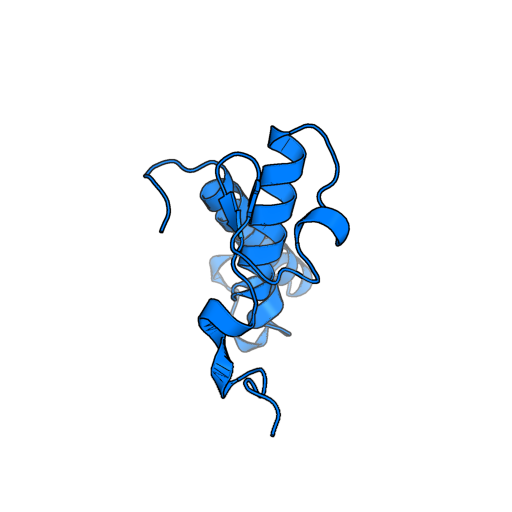ATOM 628 O O . VAL A 1 84 ? 8.554 -3.052 -9.971 1.00 92.62 84 VAL A O 1
ATOM 631 N N . LEU A 1 85 ? 7.485 -5.027 -9.902 1.00 92.25 85 LEU A N 1
ATOM 632 C CA . LEU A 1 85 ? 7.022 -4.998 -11.291 1.00 92.25 85 LEU A CA 1
ATOM 633 C C . LEU A 1 85 ? 5.669 -4.282 -11.382 1.00 92.25 85 LEU A C 1
ATOM 635 O O . LEU A 1 85 ? 4.677 -4.747 -10.820 1.00 92.25 85 LEU A O 1
ATOM 639 N N . ILE A 1 86 ? 5.631 -3.176 -12.120 1.00 89.62 86 ILE A N 1
ATOM 640 C CA . ILE A 1 86 ? 4.428 -2.400 -12.417 1.00 89.62 86 ILE A CA 1
ATOM 641 C C . ILE A 1 86 ? 3.953 -2.780 -13.818 1.00 89.62 86 ILE A C 1
ATOM 643 O O . ILE A 1 86 ? 4.727 -2.758 -14.775 1.00 89.62 86 ILE A O 1
ATOM 647 N N . LEU A 1 87 ? 2.679 -3.142 -13.940 1.00 88.38 87 LEU A N 1
ATOM 648 C CA . LEU A 1 87 ? 2.077 -3.556 -15.203 1.00 88.38 87 LEU A CA 1
ATOM 649 C C . LEU A 1 87 ? 1.166 -2.452 -15.762 1.00 88.38 87 LEU A C 1
ATOM 651 O O . LEU A 1 87 ? 0.506 -1.768 -14.976 1.00 88.38 87 LEU A O 1
ATOM 655 N N . PRO A 1 88 ? 1.074 -2.308 -17.097 1.00 85.69 88 PRO A N 1
ATOM 656 C CA . PRO A 1 88 ? 0.041 -1.507 -17.742 1.00 85.69 88 PRO A CA 1
ATOM 657 C C . PRO A 1 88 ? -1.359 -1.913 -17.284 1.00 85.69 88 PRO A C 1
ATOM 659 O O . PRO A 1 88 ? -1.637 -3.102 -17.115 1.00 85.69 88 PRO A O 1
ATOM 662 N N . SER A 1 89 ? -2.277 -0.951 -17.182 1.00 76.19 89 SER A N 1
ATOM 663 C CA . SER A 1 89 ? -3.684 -1.206 -16.836 1.00 76.19 89 SER A CA 1
ATOM 664 C C . SER A 1 89 ? -4.305 -2.267 -17.751 1.00 76.19 89 SER A C 1
ATOM 666 O O . SER A 1 89 ? -4.957 -3.198 -17.283 1.00 76.19 89 SER A O 1
ATOM 668 N N . ALA A 1 90 ? -4.018 -2.182 -19.055 1.00 72.25 90 ALA A N 1
ATOM 669 C CA . ALA A 1 90 ? -4.481 -3.139 -20.055 1.00 72.25 90 ALA A CA 1
ATOM 670 C C . ALA A 1 90 ? -3.961 -4.570 -19.819 1.00 72.25 90 ALA A C 1
ATOM 672 O O . ALA A 1 90 ? -4.641 -5.526 -20.169 1.00 72.25 90 ALA A O 1
ATOM 673 N N . ALA A 1 91 ? -2.799 -4.752 -19.183 1.00 69.94 91 ALA A N 1
ATOM 674 C CA . ALA A 1 91 ? -2.228 -6.079 -18.949 1.00 69.94 91 ALA A CA 1
ATOM 675 C C . ALA A 1 91 ? -2.979 -6.880 -17.871 1.00 69.94 91 ALA A C 1
ATOM 677 O O . ALA A 1 91 ? -2.925 -8.107 -17.871 1.00 69.94 91 ALA A O 1
ATOM 678 N N . PHE A 1 92 ? -3.671 -6.202 -16.951 1.00 66.50 92 PHE A N 1
ATOM 679 C CA . PHE A 1 92 ? -4.387 -6.849 -15.846 1.00 66.50 92 PHE A CA 1
ATOM 680 C C . PHE A 1 92 ? -5.907 -6.688 -15.946 1.00 66.50 92 PHE A C 1
ATOM 682 O O . PHE A 1 92 ? -6.665 -7.566 -15.546 1.00 66.50 92 PHE A O 1
ATOM 689 N N . ALA A 1 93 ? -6.352 -5.564 -16.500 1.00 63.81 93 ALA A N 1
ATOM 690 C CA . ALA A 1 93 ? -7.727 -5.107 -16.450 1.00 63.81 93 ALA A CA 1
ATOM 691 C C . ALA A 1 93 ? -8.243 -4.706 -17.839 1.00 63.81 93 ALA A C 1
ATOM 693 O O . ALA A 1 93 ? -9.121 -3.860 -17.906 1.00 63.81 93 ALA A O 1
ATOM 694 N N . ALA A 1 94 ? -7.748 -5.300 -18.940 1.00 60.97 94 ALA A N 1
ATOM 695 C CA . ALA A 1 94 ? -8.156 -4.952 -20.315 1.00 60.97 94 ALA A CA 1
ATOM 696 C C . ALA A 1 94 ? -9.672 -4.728 -20.454 1.00 60.97 94 ALA A C 1
ATOM 698 O O . ALA A 1 94 ? -10.102 -3.669 -20.882 1.00 60.97 94 ALA A O 1
ATOM 699 N N . ARG A 1 95 ? -10.493 -5.671 -19.974 1.00 55.31 95 ARG A N 1
ATOM 700 C CA . ARG A 1 95 ? -11.962 -5.558 -20.016 1.00 55.31 95 ARG A CA 1
ATOM 701 C C . ARG A 1 95 ? -12.587 -4.593 -19.009 1.00 55.31 95 ARG A C 1
ATOM 703 O O . ARG A 1 95 ? -13.713 -4.175 -19.219 1.00 55.31 95 ARG A O 1
ATOM 710 N N . GLN A 1 96 ? -11.909 -4.288 -17.907 1.00 58.16 96 GLN A N 1
ATOM 711 C CA . GLN A 1 96 ? -12.384 -3.321 -16.905 1.00 58.16 96 GLN A CA 1
ATOM 712 C C . GLN A 1 96 ? -11.902 -1.894 -17.216 1.00 58.16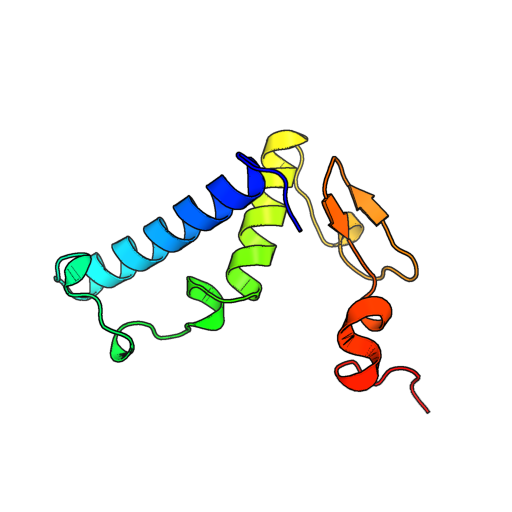 96 GLN A C 1
ATOM 714 O O . GLN A 1 96 ? -12.389 -0.939 -16.623 1.00 58.16 96 GLN A O 1
ATOM 719 N N . ALA A 1 97 ? -10.939 -1.763 -18.129 1.00 53.62 97 ALA A N 1
ATOM 720 C CA . ALA A 1 97 ? -10.320 -0.523 -18.574 1.00 53.62 97 ALA A CA 1
ATOM 721 C C . ALA A 1 97 ? -10.665 -0.194 -20.042 1.00 53.62 97 ALA A C 1
ATOM 723 O O . ALA A 1 97 ? -9.917 0.545 -20.675 1.00 53.62 97 ALA A O 1
ATOM 724 N N . ASP A 1 98 ? -11.746 -0.777 -20.581 1.00 57.09 98 ASP A N 1
ATOM 725 C CA . ASP A 1 98 ? -12.239 -0.577 -21.956 1.00 57.09 98 ASP A CA 1
ATOM 726 C C . ASP A 1 98 ? -11.178 -0.763 -23.058 1.00 57.09 98 ASP A C 1
ATOM 728 O O . ASP A 1 98 ? -11.152 -0.042 -24.050 1.00 57.09 98 ASP A O 1
ATOM 732 N N . TYR A 1 99 ? -10.282 -1.743 -22.902 1.00 55.09 99 TYR A N 1
ATOM 733 C CA . TYR A 1 99 ? -9.229 -2.044 -23.870 1.00 55.09 99 TYR A CA 1
ATOM 734 C C . TYR A 1 99 ? -9.446 -3.389 -24.607 1.00 55.09 99 TYR A C 1
ATOM 736 O O . TYR A 1 99 ? -9.691 -4.410 -23.951 1.00 55.09 99 TYR A O 1
ATOM 744 N N . PRO A 1 100 ? -9.262 -3.442 -25.945 1.00 54.72 100 PRO A N 1
ATOM 745 C CA . PRO A 1 100 ? -9.011 -2.296 -26.818 1.00 54.72 100 PRO A CA 1
ATOM 746 C C . PRO A 1 100 ? -10.251 -1.401 -26.904 1.00 54.72 100 PRO A C 1
ATOM 748 O O . PRO A 1 100 ? -11.379 -1.890 -26.911 1.00 54.72 100 PRO A O 1
ATOM 751 N N . VAL A 1 101 ? -10.017 -0.092 -26.965 1.00 60.72 101 VAL A N 1
ATOM 752 C CA . VAL A 1 101 ? -11.056 0.882 -27.303 1.00 60.72 101 VAL A CA 1
ATOM 753 C C . VAL A 1 101 ? -11.451 0.639 -28.762 1.00 60.72 101 VAL A C 1
ATOM 755 O O . VAL A 1 101 ? -10.578 0.653 -29.632 1.00 60.72 101 VAL A O 1
ATOM 758 N N . ASN A 1 102 ? -12.730 0.341 -29.009 1.00 51.44 102 ASN A N 1
ATOM 759 C CA . ASN A 1 102 ? -13.294 0.288 -30.364 1.00 51.44 102 ASN A CA 1
ATOM 760 C C . ASN A 1 102 ? -13.453 1.694 -30.944 1.00 51.44 102 ASN A C 1
ATOM 762 O O . ASN A 1 102 ? -13.803 2.608 -30.162 1.00 51.44 102 ASN A O 1
#

Foldseek 3Di:
DDDPPDLLVVLLVVQLVVLLVVLCVVVVHDSVPDDPVSVPDCCCNNNPVSSVVSNQVSLCVVVVHHDDCVQAHPDPQWDDRPNDIHGDCCVPPCPVVCPPPD

Secondary structure (DSSP, 8-state):
---TT-HHHHHHHHHHHHHHHHHHHHTT--GGG--GGG-S-HHHHTSHHHHHHHHHHHHHHHHTS---HHHHSS-SS-EEETTEEE--HHHHHTTTTT-S--